Protein AF-A0A9E7W164-F1 (afdb_monomer_lite)

pLDDT: mean 70.56, std 9.66, range [46.56, 91.44]

Structure (mmCIF, N/CA/C/O backbone):
data_AF-A0A9E7W164-F1
#
_entry.id   AF-A0A9E7W164-F1
#
loop_
_atom_site.group_PDB
_atom_site.id
_atom_site.type_symbol
_atom_site.label_atom_id
_atom_site.label_alt_id
_atom_site.label_comp_id
_atom_site.label_asym_id
_atom_site.label_entity_id
_atom_site.label_seq_id
_atom_site.pdbx_PDB_ins_code
_atom_site.Cartn_x
_atom_site.Cartn_y
_atom_site.Cartn_z
_atom_site.occupancy
_atom_site.B_iso_or_equiv
_atom_site.auth_seq_id
_atom_site.auth_comp_id
_atom_site.auth_asym_id
_atom_site.auth_atom_id
_atom_site.pdbx_PDB_model_num
ATOM 1 N N . MET A 1 1 ? 13.848 16.552 -12.977 1.00 63.47 1 MET A N 1
ATOM 2 C CA . MET A 1 1 ? 13.875 15.078 -13.103 1.00 63.47 1 MET A CA 1
ATOM 3 C C . MET A 1 1 ? 14.267 14.630 -14.504 1.00 63.47 1 MET A C 1
ATOM 5 O O . MET A 1 1 ? 15.261 13.932 -14.607 1.00 63.47 1 MET A O 1
ATOM 9 N N . VAL A 1 2 ? 13.614 15.103 -15.575 1.00 71.00 2 VAL A N 1
ATOM 10 C CA . VAL A 1 2 ? 13.982 14.744 -16.967 1.00 71.00 2 VAL A CA 1
ATOM 11 C C . VAL A 1 2 ? 15.457 15.031 -17.295 1.00 71.00 2 VAL A C 1
ATOM 13 O O . VAL A 1 2 ? 16.150 14.155 -17.793 1.00 71.00 2 VAL A O 1
ATOM 16 N N . ALA A 1 3 ? 15.972 16.205 -16.912 1.00 74.31 3 ALA A N 1
ATOM 17 C CA . ALA A 1 3 ? 17.378 16.564 -17.130 1.00 74.31 3 ALA A CA 1
ATOM 18 C C . ALA A 1 3 ? 18.386 15.665 -16.380 1.00 74.31 3 ALA A C 1
ATOM 20 O O . ALA A 1 3 ? 19.503 15.484 -16.844 1.00 74.31 3 ALA A O 1
ATOM 21 N N . LEU A 1 4 ? 17.995 15.090 -15.236 1.00 67.69 4 LEU A N 1
ATOM 22 C CA . LEU A 1 4 ? 18.836 14.175 -14.453 1.00 67.69 4 LEU A CA 1
ATOM 23 C C . LEU A 1 4 ? 18.826 12.759 -15.044 1.00 67.69 4 LEU A C 1
ATOM 25 O O . LEU A 1 4 ? 19.881 12.149 -15.138 1.00 67.69 4 LEU A O 1
ATOM 29 N N . SER A 1 5 ? 17.671 12.262 -15.502 1.00 73.56 5 SER A N 1
ATOM 30 C CA . SER A 1 5 ? 17.587 10.961 -16.192 1.00 73.56 5 SER A CA 1
ATOM 31 C C . SER A 1 5 ? 18.335 10.984 -17.529 1.00 73.56 5 SER A C 1
ATOM 33 O O . SER A 1 5 ? 19.081 10.060 -17.819 1.00 73.56 5 SER A O 1
ATOM 35 N N . MET A 1 6 ? 18.278 12.089 -18.285 1.00 66.19 6 MET A N 1
ATOM 36 C CA . MET A 1 6 ? 19.091 12.243 -19.502 1.00 66.19 6 MET A CA 1
ATOM 37 C C . MET A 1 6 ? 20.601 12.205 -19.235 1.00 66.19 6 MET A C 1
ATOM 39 O O . MET A 1 6 ? 21.361 11.806 -20.112 1.00 66.19 6 MET A O 1
ATOM 43 N N . LEU A 1 7 ? 21.031 12.615 -18.039 1.00 74.81 7 LEU A N 1
ATOM 44 C CA . LEU A 1 7 ? 22.436 12.605 -17.638 1.00 74.81 7 LEU A CA 1
ATOM 45 C C . LEU A 1 7 ? 22.894 11.231 -17.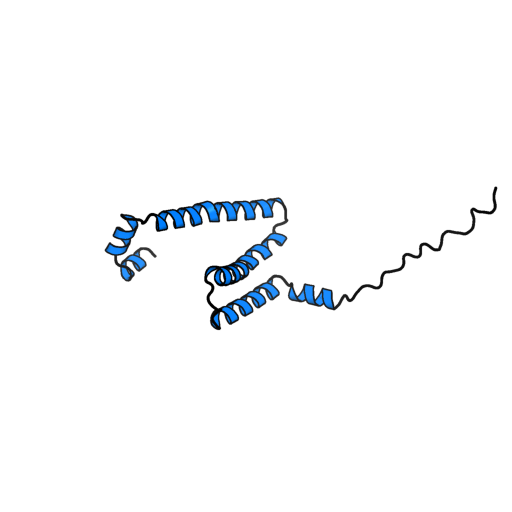113 1.00 74.81 7 LEU A C 1
ATOM 47 O O . LEU A 1 7 ? 24.075 10.919 -17.221 1.00 74.81 7 LEU A O 1
ATOM 51 N N . ILE A 1 8 ? 21.980 10.434 -16.547 1.00 76.75 8 ILE A N 1
ATOM 52 C CA . ILE A 1 8 ? 22.269 9.136 -15.910 1.00 76.75 8 ILE A CA 1
ATOM 53 C C . ILE A 1 8 ? 22.054 7.967 -16.880 1.00 76.75 8 ILE A C 1
ATOM 55 O O . ILE A 1 8 ? 22.953 7.150 -17.049 1.00 76.75 8 ILE A O 1
ATOM 59 N N . ASP A 1 9 ? 20.887 7.898 -17.524 1.00 71.38 9 ASP A N 1
ATOM 60 C CA . ASP A 1 9 ? 20.502 6.804 -18.430 1.00 71.38 9 ASP A CA 1
ATOM 61 C C . ASP A 1 9 ? 20.970 7.060 -19.875 1.00 71.38 9 ASP A C 1
ATOM 63 O O . ASP A 1 9 ? 21.072 6.144 -20.685 1.00 71.38 9 ASP A O 1
ATOM 67 N N . GLY A 1 10 ? 21.290 8.315 -20.202 1.00 78.62 10 GLY A N 1
ATOM 68 C CA . GLY A 1 10 ? 21.678 8.751 -21.540 1.00 78.62 10 GLY A CA 1
ATOM 69 C C . GLY A 1 10 ? 20.471 9.128 -22.420 1.00 78.62 10 GLY A C 1
ATOM 70 O O . GLY A 1 10 ? 19.430 8.469 -22.402 1.00 78.62 10 GLY A O 1
ATOM 71 N N . PRO A 1 11 ? 20.574 10.191 -23.241 1.00 72.06 11 PRO A N 1
ATOM 72 C CA . PRO A 1 11 ? 19.449 10.697 -24.033 1.00 72.06 11 PRO A CA 1
ATOM 73 C C . PRO A 1 11 ? 18.989 9.725 -25.133 1.00 72.06 11 PRO A C 1
ATOM 75 O O . PRO A 1 11 ? 17.828 9.760 -25.538 1.00 72.06 11 PRO A O 1
ATOM 78 N N . THR A 1 12 ? 19.877 8.845 -25.602 1.00 69.88 12 THR A N 1
ATOM 79 C CA . THR A 1 12 ? 19.578 7.835 -26.626 1.00 69.88 12 THR A CA 1
ATOM 80 C C . THR A 1 12 ? 18.743 6.676 -26.086 1.00 69.88 12 THR A C 1
ATOM 82 O O . THR A 1 12 ? 17.827 6.237 -26.774 1.00 69.88 12 THR A O 1
ATOM 85 N N . GLU A 1 13 ? 18.989 6.224 -24.855 1.00 69.06 13 GLU A N 1
ATOM 86 C CA . GLU A 1 13 ? 18.208 5.160 -24.199 1.00 69.06 13 GLU A CA 1
ATOM 87 C C . GLU A 1 13 ? 16.768 5.617 -23.930 1.00 69.06 13 GLU A C 1
ATOM 89 O O . GLU A 1 13 ? 15.807 4.920 -24.257 1.00 69.06 13 GLU A O 1
ATOM 94 N N . VAL A 1 14 ? 16.599 6.850 -23.439 1.00 67.62 14 VAL A N 1
ATOM 95 C CA . VAL A 1 14 ? 15.273 7.437 -23.191 1.00 67.62 14 VAL A CA 1
ATOM 96 C C . VAL A 1 14 ? 14.489 7.618 -24.498 1.00 67.62 14 VAL A C 1
ATOM 98 O O . VAL A 1 14 ? 13.301 7.299 -24.555 1.00 67.62 14 VAL A O 1
ATOM 101 N N . ALA A 1 15 ? 15.138 8.091 -25.568 1.00 73.00 15 ALA A N 1
ATOM 102 C CA . ALA A 1 15 ? 14.495 8.232 -26.875 1.00 73.00 15 ALA A CA 1
ATOM 103 C C . ALA A 1 15 ? 14.083 6.873 -27.467 1.00 73.00 15 ALA A C 1
ATOM 105 O O . ALA A 1 15 ? 12.993 6.749 -28.029 1.00 73.00 15 ALA A O 1
ATOM 106 N N . ASN A 1 16 ? 14.915 5.843 -27.306 1.00 73.50 16 ASN A N 1
ATOM 107 C CA . ASN A 1 16 ? 14.630 4.500 -27.808 1.00 73.50 16 ASN A CA 1
ATOM 108 C C . ASN A 1 16 ? 13.475 3.834 -27.033 1.00 73.50 16 ASN A C 1
ATOM 110 O O . ASN A 1 16 ? 12.567 3.263 -27.635 1.00 73.50 16 ASN A O 1
ATOM 114 N N . ALA A 1 17 ? 13.432 3.998 -25.706 1.00 70.56 17 ALA A N 1
ATOM 115 C CA . ALA A 1 17 ? 12.341 3.500 -24.863 1.00 70.56 17 ALA A CA 1
ATOM 116 C C . ALA A 1 17 ? 10.980 4.150 -25.185 1.00 70.56 17 ALA A C 1
ATOM 118 O O . ALA A 1 17 ? 9.937 3.500 -25.082 1.00 70.56 17 ALA A O 1
ATOM 119 N N . LEU A 1 18 ? 10.982 5.423 -25.594 1.00 71.94 18 LEU A N 1
ATOM 120 C CA . LEU A 1 18 ? 9.773 6.154 -25.990 1.00 71.94 18 LEU A CA 1
ATOM 121 C C . LEU A 1 18 ? 9.306 5.820 -27.412 1.00 71.94 18 LEU A C 1
ATOM 123 O O . LEU A 1 18 ? 8.107 5.858 -27.685 1.00 71.94 18 LEU A O 1
ATOM 127 N N . THR A 1 19 ? 10.235 5.515 -28.318 1.00 78.94 19 THR A N 1
ATOM 128 C CA . THR A 1 19 ? 9.930 5.241 -29.733 1.00 78.94 19 THR A CA 1
ATOM 129 C C . THR A 1 19 ? 9.600 3.774 -29.996 1.00 78.94 19 THR A C 1
ATOM 131 O O . THR A 1 19 ? 8.809 3.483 -30.894 1.00 78.94 19 THR A O 1
ATOM 134 N N . HIS A 1 20 ? 10.115 2.856 -29.174 1.00 76.75 20 HIS A N 1
ATOM 135 C CA . HIS A 1 20 ? 9.850 1.421 -29.268 1.00 76.75 20 HIS A CA 1
ATOM 136 C C . HIS A 1 20 ? 9.364 0.830 -27.933 1.00 76.75 20 HIS A C 1
ATOM 138 O O . HIS A 1 20 ? 10.034 -0.025 -27.347 1.00 76.75 20 HIS A O 1
ATOM 144 N N . PRO A 1 21 ? 8.184 1.242 -27.430 1.00 78.06 21 PRO A N 1
ATOM 145 C CA . PRO A 1 21 ? 7.636 0.664 -26.214 1.00 78.06 21 PRO A CA 1
ATOM 146 C C . PRO A 1 21 ? 7.253 -0.800 -26.456 1.00 78.06 21 PRO A C 1
ATOM 148 O O . PRO A 1 21 ? 6.501 -1.131 -27.376 1.00 78.06 21 PRO A O 1
ATOM 151 N N . SER A 1 22 ? 7.751 -1.698 -25.608 1.00 83.88 22 SER A N 1
ATOM 152 C CA . SER A 1 22 ? 7.336 -3.098 -25.650 1.00 83.88 22 SER A CA 1
ATOM 153 C C . SER A 1 22 ? 5.871 -3.234 -25.218 1.00 83.88 22 SER A C 1
ATOM 155 O O . SER A 1 22 ? 5.362 -2.458 -24.404 1.00 83.88 22 SER A O 1
ATOM 157 N N . CYS A 1 23 ? 5.178 -4.256 -25.731 1.00 83.75 23 CYS A N 1
ATOM 158 C CA . CYS A 1 23 ? 3.778 -4.515 -25.378 1.00 83.75 23 CYS A CA 1
ATOM 159 C C . CYS A 1 23 ? 3.582 -4.658 -23.852 1.00 83.75 23 CYS A C 1
ATOM 161 O O . CYS A 1 23 ? 2.585 -4.188 -23.307 1.00 83.75 23 CYS A O 1
ATOM 163 N N . GLY A 1 24 ? 4.576 -5.211 -23.146 1.00 86.00 24 GLY A N 1
ATOM 164 C CA . GLY A 1 24 ? 4.571 -5.322 -21.685 1.00 86.00 24 GLY A CA 1
ATOM 165 C C . GLY A 1 24 ? 4.612 -3.974 -20.956 1.00 86.00 24 GLY A C 1
ATOM 166 O O . GLY A 1 24 ? 3.911 -3.807 -19.957 1.00 86.00 24 GLY A O 1
ATOM 167 N N . VAL A 1 25 ? 5.366 -2.990 -21.461 1.00 85.38 25 VAL A N 1
ATOM 168 C CA . VAL A 1 25 ? 5.403 -1.633 -20.883 1.00 85.38 25 VAL A CA 1
ATOM 169 C C . VAL A 1 25 ? 4.048 -0.954 -21.046 1.00 85.38 25 VAL A C 1
ATOM 171 O O . VAL A 1 25 ? 3.495 -0.447 -20.071 1.00 85.38 25 VAL A O 1
ATOM 174 N N . VAL A 1 26 ? 3.466 -1.012 -22.248 1.00 87.06 26 VAL A N 1
ATOM 175 C CA . VAL A 1 26 ? 2.141 -0.430 -22.514 1.00 87.06 26 VAL A CA 1
ATOM 176 C C . VAL A 1 26 ? 1.078 -1.075 -21.622 1.00 87.06 26 VAL A C 1
ATOM 178 O O . VAL A 1 26 ? 0.311 -0.364 -20.973 1.00 87.06 26 VAL A O 1
ATOM 181 N N . ALA A 1 27 ? 1.067 -2.407 -21.519 1.00 88.88 27 ALA A N 1
ATOM 182 C CA . ALA A 1 27 ? 0.133 -3.127 -20.657 1.00 88.88 27 ALA A CA 1
ATOM 183 C C . ALA A 1 27 ? 0.296 -2.747 -19.175 1.00 88.88 27 ALA A C 1
ATOM 185 O O . ALA A 1 27 ? -0.699 -2.507 -18.491 1.00 88.88 27 ALA A O 1
ATOM 186 N N . SER A 1 28 ? 1.535 -2.621 -18.689 1.00 87.00 28 SER A N 1
ATOM 187 C CA . SER A 1 28 ? 1.826 -2.237 -17.300 1.00 87.00 28 SER A CA 1
ATOM 188 C C . SER A 1 28 ? 1.350 -0.817 -16.980 1.00 87.00 28 SER A C 1
ATOM 190 O O . SER A 1 28 ? 0.770 -0.577 -15.916 1.00 87.00 28 SER A O 1
ATOM 192 N N . VAL A 1 29 ? 1.543 0.124 -17.911 1.00 89.00 29 VAL A N 1
ATOM 193 C CA . VAL A 1 29 ? 1.076 1.511 -17.771 1.00 89.00 29 VAL A CA 1
ATOM 194 C C . VAL A 1 29 ? -0.447 1.567 -17.776 1.00 89.00 29 VAL A C 1
ATOM 196 O O . V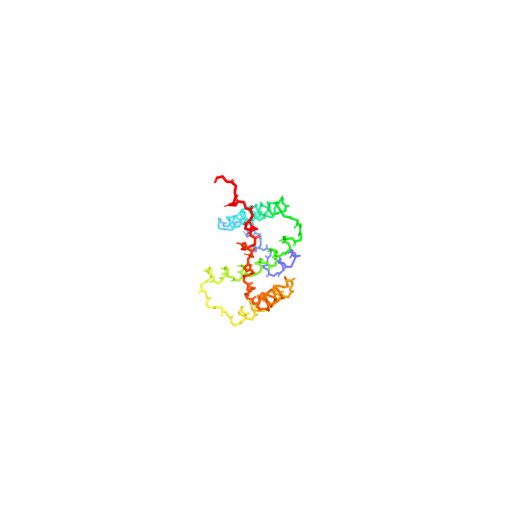AL A 1 29 ? -1.029 2.172 -16.879 1.00 89.00 29 VAL A O 1
ATOM 199 N N . VAL A 1 30 ? -1.108 0.900 -18.726 1.00 91.19 30 VAL A N 1
ATOM 200 C CA . VAL A 1 30 ? -2.579 0.863 -18.800 1.00 91.19 30 VAL A CA 1
ATOM 201 C C . VAL A 1 30 ? -3.178 0.222 -17.548 1.00 91.19 30 VAL A C 1
ATOM 203 O O . VAL A 1 30 ? -4.152 0.734 -16.994 1.00 91.19 30 VAL A O 1
ATOM 206 N N . TYR A 1 31 ? -2.578 -0.861 -17.057 1.00 88.31 31 TYR A N 1
ATOM 207 C CA . TYR A 1 31 ? -3.011 -1.506 -15.824 1.00 88.31 31 TYR A CA 1
ATOM 208 C C . TYR A 1 31 ? -2.873 -0.576 -14.610 1.00 88.31 31 TYR A C 1
ATOM 210 O O . TYR A 1 31 ? -3.819 -0.406 -13.845 1.00 88.31 31 TYR A O 1
ATOM 218 N N . THR A 1 32 ? -1.726 0.080 -14.443 1.00 86.44 32 THR A N 1
ATOM 219 C CA . THR A 1 32 ? -1.456 0.887 -13.242 1.00 86.44 32 THR A CA 1
ATOM 220 C C . THR A 1 32 ? -2.175 2.243 -13.283 1.00 86.44 32 THR A C 1
ATOM 222 O O . THR A 1 32 ? -2.838 2.646 -12.326 1.00 86.44 32 THR A O 1
ATOM 225 N N . ALA A 1 33 ? -2.095 2.955 -14.406 1.00 89.06 33 ALA A N 1
ATOM 226 C CA . ALA A 1 33 ? -2.707 4.274 -14.559 1.00 89.06 33 ALA A CA 1
ATOM 227 C C . ALA A 1 33 ? -4.218 4.198 -14.815 1.00 89.06 33 ALA A C 1
ATOM 229 O O . ALA A 1 33 ? -4.952 5.087 -14.400 1.00 89.06 33 ALA A O 1
ATOM 230 N N . GLY A 1 34 ? -4.692 3.142 -15.478 1.00 91.44 34 GLY A N 1
ATOM 231 C CA . GLY A 1 34 ? -6.110 2.932 -15.750 1.00 91.44 34 GLY A CA 1
ATOM 232 C C . GLY A 1 34 ? -6.780 2.136 -14.639 1.00 91.44 34 GLY A C 1
ATOM 233 O O . GLY A 1 34 ? -7.487 2.695 -13.803 1.00 91.44 34 GLY A O 1
ATOM 234 N N . LEU A 1 35 ? -6.553 0.820 -14.626 1.00 86.38 35 LEU A N 1
ATOM 235 C CA . LEU A 1 35 ? -7.268 -0.106 -13.741 1.00 86.38 35 LEU A CA 1
ATOM 236 C C . LEU A 1 35 ? -7.002 0.174 -12.259 1.00 86.38 35 LEU A C 1
ATOM 238 O O . LEU A 1 35 ? -7.958 0.336 -11.503 1.00 86.38 35 LEU A O 1
ATOM 242 N N . ALA A 1 36 ? -5.740 0.274 -11.832 1.00 87.06 36 ALA A N 1
ATOM 243 C CA . ALA A 1 36 ? -5.426 0.458 -10.414 1.00 87.06 36 ALA A CA 1
ATOM 244 C C . ALA A 1 36 ? -5.904 1.822 -9.890 1.00 87.06 36 ALA A C 1
ATOM 246 O O . ALA A 1 36 ? -6.429 1.903 -8.780 1.00 87.06 36 ALA A O 1
ATOM 247 N N . SER A 1 37 ? -5.807 2.874 -10.709 1.00 87.06 37 SER A N 1
ATOM 248 C CA . SER A 1 37 ? -6.315 4.202 -10.349 1.00 87.06 37 SER A CA 1
ATOM 249 C C . SER A 1 37 ? -7.842 4.230 -10.309 1.00 87.06 37 SER A C 1
ATOM 251 O O . SER A 1 37 ? -8.405 4.717 -9.333 1.00 87.06 37 SER A O 1
ATOM 253 N N . LEU A 1 38 ? -8.531 3.659 -11.304 1.00 88.94 38 LEU A N 1
ATOM 254 C CA . LEU A 1 38 ? -9.994 3.578 -11.311 1.00 88.94 38 LEU A CA 1
ATOM 255 C C . LEU A 1 38 ? -10.507 2.802 -10.095 1.00 88.94 38 LEU A C 1
ATOM 257 O O . LEU A 1 38 ? -11.382 3.287 -9.383 1.00 88.94 38 LEU A O 1
ATOM 261 N N . VAL A 1 39 ? -9.933 1.630 -9.820 1.00 86.00 39 VAL A N 1
ATOM 262 C CA . VAL A 1 39 ? -10.283 0.817 -8.647 1.00 86.00 39 VAL A CA 1
ATOM 263 C C . VAL A 1 39 ? -10.001 1.587 -7.356 1.00 86.00 39 VAL A C 1
ATOM 265 O O . VAL A 1 39 ? -10.873 1.654 -6.489 1.00 86.00 39 VAL A O 1
ATOM 268 N N . GLY A 1 40 ? -8.835 2.229 -7.244 1.00 82.75 40 GLY A N 1
ATOM 269 C CA . GLY A 1 40 ? -8.475 3.052 -6.089 1.00 82.75 40 GLY A CA 1
ATOM 270 C C . GLY A 1 40 ? -9.470 4.188 -5.845 1.00 82.75 40 GLY A C 1
ATOM 271 O O . GLY A 1 40 ? -9.967 4.345 -4.728 1.00 82.75 40 GLY A O 1
ATOM 272 N N . TYR A 1 41 ? -9.833 4.926 -6.895 1.00 83.88 41 TYR A N 1
ATOM 273 C CA . TYR A 1 41 ? -10.817 6.006 -6.822 1.00 83.88 41 TYR A CA 1
ATOM 274 C C . TYR A 1 41 ? -12.218 5.503 -6.486 1.00 83.88 41 TYR A C 1
ATOM 276 O O . TYR A 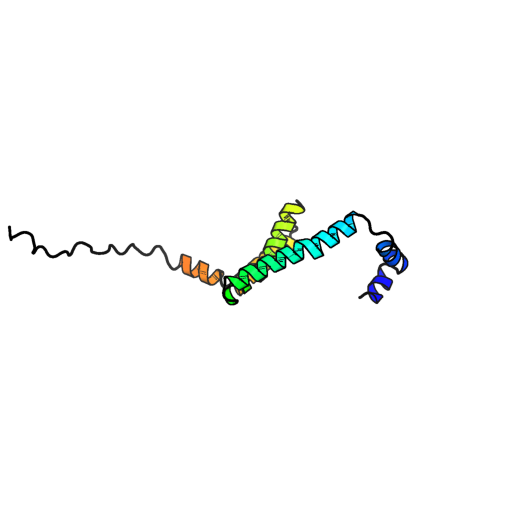1 41 ? -12.892 6.112 -5.658 1.00 83.88 41 TYR A O 1
ATOM 284 N N . VAL A 1 42 ? -12.664 4.398 -7.087 1.00 83.81 42 VAL A N 1
ATOM 285 C CA . VAL A 1 42 ? -13.987 3.819 -6.813 1.00 83.81 42 VAL A CA 1
ATOM 286 C C . VAL A 1 42 ? -14.088 3.377 -5.358 1.00 83.81 42 VAL A C 1
ATOM 288 O O . VAL A 1 42 ? -15.082 3.693 -4.701 1.00 83.81 42 VAL A O 1
ATOM 291 N N . ILE A 1 43 ? -13.066 2.699 -4.833 1.00 81.69 43 ILE A N 1
ATOM 292 C CA . ILE A 1 43 ? -13.019 2.278 -3.428 1.00 81.69 43 ILE A CA 1
ATOM 293 C C . ILE A 1 43 ? -13.043 3.507 -2.518 1.00 81.69 43 ILE A C 1
ATOM 295 O O . ILE A 1 43 ? -13.899 3.601 -1.639 1.00 81.69 43 ILE A O 1
ATOM 299 N N . TRP A 1 44 ? -12.159 4.477 -2.761 1.00 75.81 44 TRP A N 1
ATOM 300 C CA . TRP A 1 44 ? -12.062 5.691 -1.952 1.00 75.81 44 TRP A CA 1
ATOM 301 C C . TRP A 1 44 ? -13.374 6.483 -1.929 1.00 75.81 44 TRP A C 1
ATOM 303 O O . TRP A 1 44 ? -13.883 6.832 -0.862 1.00 75.81 44 TRP A O 1
ATOM 313 N N . ASN A 1 45 ? -13.964 6.713 -3.103 1.00 78.12 45 ASN A N 1
ATOM 314 C CA . ASN A 1 45 ? -15.205 7.464 -3.243 1.00 78.12 45 ASN A CA 1
ATOM 315 C C . ASN A 1 45 ? -16.398 6.711 -2.628 1.00 78.12 45 ASN A C 1
ATOM 317 O O . ASN A 1 45 ? -17.226 7.311 -1.946 1.00 78.12 45 ASN A O 1
ATOM 321 N N . SER A 1 46 ? -16.455 5.383 -2.783 1.00 76.69 46 SER A N 1
ATOM 322 C CA . SER A 1 46 ? -17.493 4.549 -2.155 1.00 76.69 46 SER A CA 1
ATOM 323 C C . SER A 1 46 ? -17.400 4.551 -0.628 1.00 76.69 46 SER A C 1
ATOM 325 O O . SER A 1 46 ? -18.429 4.530 0.051 1.00 76.69 46 SER A O 1
ATOM 327 N N . LEU A 1 47 ? -16.185 4.585 -0.072 1.00 71.56 47 LEU A N 1
ATOM 328 C CA . LEU A 1 47 ? -15.977 4.673 1.373 1.00 71.56 47 LEU A CA 1
ATOM 329 C C . LEU A 1 47 ? -16.365 6.054 1.917 1.00 71.56 47 LEU A C 1
ATOM 331 O O . LEU A 1 47 ? -17.049 6.121 2.938 1.00 71.56 47 LEU A O 1
ATOM 335 N N . LEU A 1 48 ? -15.996 7.138 1.227 1.00 69.25 48 LEU A N 1
ATOM 336 C CA . LEU A 1 48 ? -16.403 8.498 1.603 1.00 69.25 48 LEU A CA 1
ATOM 337 C C . LEU A 1 48 ? -17.920 8.704 1.530 1.00 69.25 48 LEU A C 1
ATOM 339 O O . LEU A 1 48 ? -18.479 9.427 2.350 1.00 69.25 48 LEU A O 1
ATOM 343 N N . ALA A 1 49 ? -18.597 8.037 0.593 1.00 66.38 49 ALA A N 1
ATOM 344 C CA . ALA A 1 49 ? -20.051 8.095 0.479 1.00 66.38 49 ALA A CA 1
ATOM 345 C C . ALA A 1 49 ? -20.787 7.388 1.636 1.00 66.38 49 ALA A C 1
ATOM 347 O O . ALA A 1 49 ? -21.958 7.676 1.878 1.00 66.38 49 ALA A O 1
ATOM 348 N N . ARG A 1 50 ? -20.134 6.451 2.343 1.00 64.06 50 ARG A N 1
ATOM 349 C CA . ARG A 1 50 ? -20.760 5.621 3.392 1.00 64.06 50 ARG A CA 1
ATOM 350 C C . ARG A 1 50 ? -20.269 5.906 4.810 1.00 64.06 50 ARG A C 1
ATOM 352 O O . ARG A 1 50 ? -20.984 5.562 5.750 1.00 64.06 50 ARG A O 1
ATOM 359 N N . PHE A 1 51 ? -19.104 6.532 4.988 1.00 61.97 51 PHE A N 1
ATOM 360 C CA . PHE A 1 51 ? -18.523 6.770 6.310 1.00 61.97 51 PHE A CA 1
ATOM 361 C C . PHE A 1 51 ? -18.014 8.209 6.492 1.00 61.97 51 PHE A C 1
ATOM 363 O O . PHE A 1 51 ? -17.410 8.773 5.581 1.00 61.97 51 PHE A O 1
ATOM 370 N N . PRO A 1 52 ? -18.187 8.810 7.688 1.00 60.22 52 PRO A N 1
ATOM 371 C CA . PRO A 1 52 ? -17.596 10.107 8.006 1.00 60.22 52 PRO A CA 1
ATOM 372 C C . PRO A 1 52 ? -16.065 10.029 7.906 1.00 60.22 52 PRO A C 1
ATOM 374 O O . PRO A 1 52 ? -15.468 9.051 8.358 1.00 60.22 52 PRO A O 1
ATOM 377 N N . ALA A 1 53 ? -15.427 11.072 7.360 1.00 56.91 53 ALA A N 1
ATOM 378 C CA . ALA A 1 53 ? -14.002 11.120 6.984 1.00 56.91 53 ALA A CA 1
ATOM 379 C C . ALA A 1 53 ? -12.998 10.659 8.071 1.00 56.91 53 ALA A C 1
ATOM 381 O O . ALA A 1 53 ? -11.878 10.254 7.771 1.00 56.91 53 ALA A O 1
ATOM 382 N N . SER A 1 54 ? -13.398 10.653 9.344 1.00 58.16 54 SER A N 1
ATOM 383 C CA . SER A 1 54 ? -12.595 10.120 10.452 1.00 58.16 54 SER A CA 1
ATOM 384 C C . SER A 1 54 ? -12.415 8.58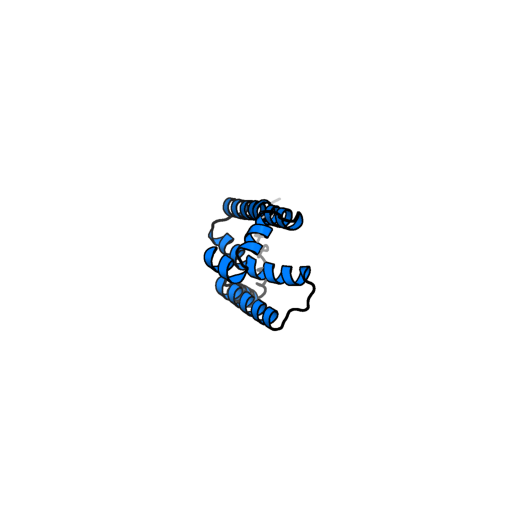9 10.423 1.00 58.16 54 SER A C 1
ATOM 386 O O . SER A 1 54 ? -11.440 8.084 10.971 1.00 58.16 54 SER A O 1
ATOM 388 N N . GLN A 1 55 ? -13.308 7.834 9.769 1.00 60.12 55 GLN A N 1
ATOM 389 C CA . GLN A 1 55 ? -13.210 6.369 9.647 1.00 60.12 55 GLN A CA 1
ATOM 390 C C . GLN A 1 55 ? -12.392 5.893 8.435 1.00 60.12 55 GLN A C 1
ATOM 392 O O . GLN A 1 55 ? -11.999 4.731 8.398 1.00 60.12 55 GLN A O 1
ATOM 397 N N . VAL A 1 56 ? -12.105 6.767 7.463 1.00 58.06 56 VAL A N 1
ATOM 398 C CA . VAL A 1 56 ? -11.269 6.444 6.286 1.00 58.06 56 VAL A CA 1
ATOM 399 C C . VAL A 1 56 ? -9.787 6.752 6.491 1.00 58.06 56 VAL A C 1
ATOM 401 O O . VAL A 1 56 ? -8.950 6.143 5.834 1.00 58.06 56 VAL A O 1
ATOM 404 N N . ALA A 1 57 ? -9.433 7.613 7.449 1.00 63.25 57 ALA A N 1
ATOM 405 C CA . ALA A 1 57 ? -8.034 7.877 7.803 1.00 63.25 57 ALA A CA 1
ATOM 406 C C . ALA A 1 57 ? -7.210 6.604 8.148 1.00 63.25 57 ALA A C 1
ATOM 408 O O . ALA A 1 57 ? -6.058 6.513 7.717 1.00 63.25 57 ALA A O 1
ATOM 409 N N . PRO A 1 58 ? -7.763 5.581 8.836 1.00 63.97 58 PRO A N 1
ATOM 410 C CA . PRO A 1 58 ? -7.076 4.309 9.070 1.00 63.97 58 PRO A CA 1
ATOM 411 C C . PRO A 1 58 ? -6.828 3.469 7.810 1.00 63.97 58 PRO A C 1
ATOM 413 O O . PRO A 1 58 ? -5.880 2.689 7.793 1.00 63.97 58 PRO A O 1
ATOM 416 N N . PHE A 1 59 ? -7.633 3.611 6.749 1.00 65.38 59 PHE A N 1
ATOM 417 C CA . PHE A 1 59 ? -7.436 2.844 5.510 1.00 65.38 59 PHE A CA 1
ATOM 418 C C . PHE A 1 59 ? -6.150 3.252 4.789 1.00 65.38 59 PHE A C 1
ATOM 420 O O . PHE A 1 59 ? -5.420 2.385 4.312 1.00 65.38 59 PHE A O 1
ATOM 427 N N . SER A 1 60 ? -5.812 4.544 4.781 1.00 69.38 60 SER A N 1
ATOM 428 C CA . SER A 1 60 ? -4.538 5.023 4.223 1.00 69.38 60 SER A CA 1
ATOM 429 C C . SER A 1 60 ? -3.330 4.493 5.000 1.00 69.38 60 SER A C 1
ATOM 431 O O . SER A 1 60 ? -2.291 4.211 4.409 1.00 69.38 60 SER A O 1
ATOM 433 N N . LEU A 1 61 ? -3.476 4.290 6.315 1.00 66.12 61 LEU A N 1
ATOM 434 C CA . LEU A 1 61 ? -2.458 3.658 7.164 1.00 66.12 61 LEU A CA 1
ATOM 435 C C . LEU A 1 61 ? -2.332 2.145 6.918 1.00 66.12 61 LEU A C 1
ATOM 437 O O . LEU A 1 61 ? -1.334 1.547 7.312 1.00 66.12 61 LEU A O 1
ATOM 441 N N . LEU A 1 62 ? -3.319 1.530 6.260 1.00 67.12 62 LEU A N 1
ATOM 442 C CA . LEU A 1 62 ? -3.341 0.108 5.922 1.00 67.12 62 LEU A CA 1
ATOM 443 C C . LEU A 1 62 ? -2.721 -0.203 4.550 1.00 67.12 62 LEU A C 1
ATOM 445 O O . LEU A 1 62 ? -2.415 -1.363 4.275 1.00 67.12 62 LEU A O 1
ATOM 449 N N . VAL A 1 63 ? -2.465 0.817 3.723 1.00 75.00 63 VAL A N 1
ATOM 450 C CA . VAL A 1 63 ? -1.772 0.654 2.434 1.00 75.00 63 VAL A CA 1
ATOM 451 C C . VAL A 1 63 ? -0.361 0.077 2.619 1.00 75.00 63 VAL A C 1
ATOM 453 O O . VAL A 1 63 ? -0.055 -0.925 1.970 1.00 75.00 63 VAL A O 1
ATOM 456 N N . PRO A 1 64 ? 0.491 0.608 3.521 1.00 71.00 64 PRO A N 1
ATOM 457 C CA . PRO A 1 64 ? 1.839 0.076 3.700 1.00 71.00 64 PRO A CA 1
ATOM 458 C C . PRO A 1 64 ? 1.884 -1.391 4.195 1.00 71.00 64 PRO A C 1
ATOM 460 O O . PRO A 1 64 ? 2.633 -2.171 3.608 1.00 71.00 64 PRO A O 1
ATOM 463 N N . PRO A 1 65 ? 1.079 -1.833 5.190 1.00 72.69 65 PRO A N 1
ATOM 464 C CA . PRO A 1 65 ? 1.007 -3.242 5.584 1.00 72.69 65 PRO A CA 1
ATOM 465 C C . PRO A 1 65 ? 0.590 -4.174 4.442 1.00 72.69 65 PRO A C 1
ATOM 467 O O . PRO A 1 65 ? 1.204 -5.223 4.254 1.00 72.69 65 PRO A O 1
ATOM 470 N N . ILE A 1 66 ? -0.437 -3.798 3.671 1.00 76.44 66 ILE A N 1
ATOM 471 C CA . ILE A 1 66 ? -0.911 -4.603 2.537 1.00 76.44 66 ILE A CA 1
ATOM 472 C C . ILE A 1 66 ? 0.180 -4.704 1.466 1.00 76.44 66 ILE A C 1
ATOM 474 O O . ILE A 1 66 ? 0.374 -5.782 0.911 1.00 76.44 66 ILE A O 1
ATOM 478 N N . GLY A 1 67 ? 0.928 -3.622 1.221 1.00 74.94 67 GLY A N 1
ATOM 479 C CA . GLY A 1 67 ? 2.071 -3.621 0.307 1.00 74.94 67 GLY A CA 1
ATOM 480 C C . GLY A 1 67 ? 3.135 -4.653 0.688 1.00 74.94 67 GLY A C 1
ATOM 481 O O . GLY A 1 67 ? 3.547 -5.436 -0.162 1.00 74.94 67 GLY A O 1
ATOM 482 N N . VAL A 1 68 ? 3.516 -4.720 1.969 1.00 72.38 68 VAL A N 1
ATOM 483 C CA . VAL A 1 68 ? 4.501 -5.702 2.467 1.00 72.38 68 VAL A CA 1
ATOM 484 C C . VAL A 1 68 ? 3.968 -7.134 2.368 1.00 72.38 68 VAL A C 1
ATOM 486 O O . VAL A 1 68 ? 4.674 -8.023 1.899 1.00 72.38 68 VAL A O 1
ATOM 489 N N . ILE A 1 69 ? 2.710 -7.370 2.756 1.00 74.31 69 ILE A N 1
ATOM 490 C CA . ILE A 1 69 ? 2.088 -8.702 2.660 1.00 74.31 69 ILE A CA 1
ATOM 491 C C . ILE A 1 69 ? 2.006 -9.154 1.197 1.00 74.31 69 ILE A C 1
ATOM 493 O O . ILE A 1 69 ? 2.322 -10.299 0.882 1.00 74.31 69 ILE A O 1
ATOM 497 N N . SER A 1 70 ? 1.609 -8.255 0.295 1.00 70.81 70 SER A N 1
ATOM 498 C CA . SER A 1 70 ? 1.519 -8.552 -1.133 1.00 70.81 70 SER A CA 1
ATOM 499 C C . SER A 1 70 ? 2.893 -8.806 -1.747 1.00 70.81 70 SER A C 1
ATOM 501 O O . SER A 1 70 ? 3.012 -9.718 -2.559 1.00 70.81 70 SER A O 1
ATOM 503 N N . ALA A 1 71 ? 3.922 -8.043 -1.363 1.00 70.94 71 ALA A N 1
ATOM 504 C CA . ALA A 1 71 ? 5.296 -8.287 -1.796 1.00 70.94 71 ALA A CA 1
ATOM 505 C C . ALA A 1 71 ? 5.761 -9.683 -1.364 1.00 70.94 71 ALA A C 1
ATOM 507 O O . ALA A 1 71 ? 6.294 -10.428 -2.179 1.00 70.94 71 ALA A O 1
ATOM 508 N N . TRP A 1 72 ? 5.454 -10.084 -0.129 1.00 71.00 72 TRP A N 1
ATOM 509 C CA . TRP A 1 72 ? 5.813 -11.405 0.374 1.00 71.00 72 TRP A CA 1
ATOM 510 C C . TRP A 1 72 ? 5.105 -12.549 -0.372 1.00 71.00 72 TRP A C 1
ATOM 512 O O . TRP A 1 72 ? 5.736 -13.54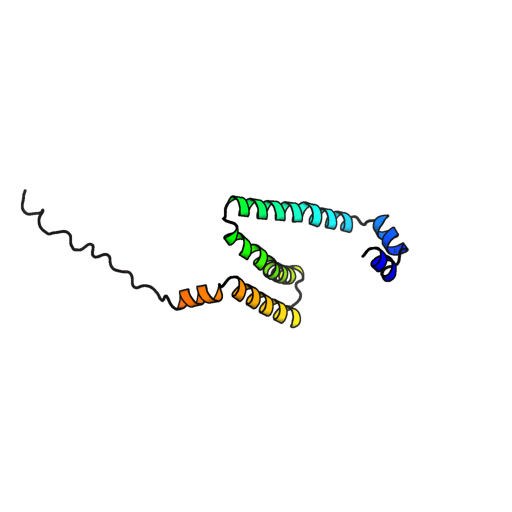1 -0.731 1.00 71.00 72 TRP A O 1
ATOM 522 N N . ILE A 1 73 ? 3.806 -12.397 -0.658 1.00 71.88 73 ILE A N 1
ATOM 523 C CA . ILE A 1 73 ? 3.011 -13.410 -1.374 1.00 71.88 73 ILE A CA 1
ATOM 524 C C . ILE A 1 73 ? 3.423 -13.522 -2.848 1.00 71.88 73 ILE A C 1
ATOM 526 O O . ILE A 1 73 ? 3.501 -14.629 -3.374 1.00 71.88 73 ILE A O 1
ATOM 530 N N . VAL A 1 74 ? 3.644 -12.391 -3.525 1.00 70.31 74 VAL A N 1
ATOM 531 C CA . VAL A 1 74 ? 3.901 -12.354 -4.975 1.00 70.31 74 VAL A CA 1
ATOM 532 C C . VAL A 1 74 ? 5.358 -12.674 -5.300 1.00 70.31 74 VAL A C 1
ATOM 534 O O . VAL A 1 74 ? 5.613 -13.359 -6.288 1.00 70.31 74 VAL A O 1
ATOM 537 N N . LEU A 1 75 ? 6.307 -12.189 -4.492 1.00 67.88 75 LEU A N 1
ATOM 538 C CA . LEU A 1 75 ? 7.735 -12.375 -4.752 1.00 67.88 75 LEU A CA 1
ATOM 539 C C . LEU A 1 75 ? 8.247 -13.728 -4.239 1.00 67.88 75 LEU A C 1
ATOM 541 O O . LEU A 1 75 ? 9.240 -14.229 -4.752 1.00 67.88 75 LEU A O 1
ATOM 545 N N . GLY A 1 76 ? 7.574 -14.349 -3.260 1.00 62.62 76 GLY A N 1
ATOM 546 C CA . GLY A 1 76 ? 7.898 -15.696 -2.769 1.00 62.62 76 GLY A CA 1
ATOM 547 C C . GLY A 1 76 ? 9.238 -15.823 -2.028 1.00 62.62 76 GLY A C 1
ATOM 548 O O . GLY A 1 76 ? 9.531 -16.883 -1.471 1.00 62.62 76 GLY A O 1
ATOM 549 N N . ASP A 1 77 ? 10.032 -14.754 -1.979 1.00 55.09 77 ASP A N 1
ATOM 550 C CA . ASP A 1 77 ? 11.294 -14.701 -1.256 1.00 55.09 77 ASP A CA 1
ATOM 551 C C . ASP A 1 77 ? 11.063 -14.620 0.257 1.00 55.09 77 ASP A C 1
ATOM 553 O O . ASP A 1 77 ? 10.149 -13.958 0.761 1.00 55.09 77 ASP A O 1
ATOM 557 N N . ARG A 1 78 ? 11.902 -15.335 1.019 1.00 60.22 78 ARG A N 1
ATOM 558 C CA . ARG A 1 78 ? 11.888 -15.234 2.483 1.00 60.22 78 ARG A CA 1
ATOM 559 C C . ARG A 1 78 ? 12.228 -13.792 2.861 1.00 60.22 78 ARG A C 1
ATOM 561 O O . ARG A 1 78 ? 13.242 -13.300 2.366 1.00 60.22 78 ARG A O 1
ATOM 568 N N . PRO A 1 79 ? 11.450 -13.146 3.750 1.00 60.59 79 PRO A N 1
ATOM 569 C CA . PRO A 1 79 ? 11.644 -11.739 4.039 1.00 60.59 79 PRO A CA 1
ATOM 570 C C . PRO A 1 79 ? 13.068 -11.518 4.530 1.00 60.59 79 PRO A C 1
ATOM 572 O O . PRO A 1 79 ? 13.535 -12.209 5.446 1.00 60.59 79 PRO A O 1
ATOM 575 N N . SER A 1 80 ? 13.750 -10.555 3.926 1.00 70.38 80 SER A N 1
ATOM 576 C CA . SER A 1 80 ? 15.037 -10.083 4.423 1.00 70.38 80 SER A CA 1
ATOM 577 C C . SER A 1 80 ? 14.878 -9.588 5.868 1.00 70.38 80 SER A C 1
ATOM 579 O O . SER A 1 80 ? 13.821 -9.084 6.254 1.00 70.38 80 SER A O 1
ATOM 581 N N . ILE A 1 81 ? 15.936 -9.660 6.685 1.00 73.00 81 ILE A N 1
ATOM 582 C CA . ILE A 1 81 ? 15.928 -9.080 8.043 1.00 73.00 81 ILE A CA 1
ATOM 583 C C . ILE A 1 81 ? 15.511 -7.596 7.990 1.00 73.00 81 ILE A C 1
ATOM 585 O O . ILE A 1 81 ? 14.804 -7.120 8.877 1.00 73.00 81 ILE A O 1
ATOM 589 N N . ALA A 1 82 ? 15.879 -6.880 6.921 1.00 72.25 82 ALA A N 1
ATOM 590 C CA . ALA A 1 82 ? 15.479 -5.491 6.707 1.00 72.25 82 ALA A CA 1
ATOM 591 C C . ALA A 1 82 ? 13.963 -5.328 6.480 1.00 72.25 82 ALA A C 1
ATOM 593 O O . ALA A 1 82 ? 13.371 -4.389 7.010 1.00 72.25 82 ALA A O 1
ATOM 594 N N . GLU A 1 83 ? 13.316 -6.248 5.758 1.00 68.88 83 GLU A N 1
ATOM 595 C CA . GLU A 1 83 ? 11.855 -6.249 5.585 1.00 68.88 83 GLU A CA 1
ATOM 596 C C . GLU A 1 83 ? 11.136 -6.609 6.877 1.00 68.88 83 GLU A C 1
ATOM 598 O O . GLU A 1 83 ? 10.092 -6.034 7.175 1.00 68.88 83 GLU A O 1
ATOM 603 N N . LEU A 1 84 ? 11.708 -7.509 7.680 1.00 74.00 84 LEU A N 1
ATOM 604 C CA . LEU A 1 84 ? 11.159 -7.843 8.990 1.00 74.00 84 LEU A CA 1
ATOM 605 C C . LEU A 1 84 ? 11.187 -6.619 9.920 1.00 74.00 84 LEU A C 1
ATOM 607 O O . LEU A 1 84 ? 10.181 -6.296 10.551 1.00 74.00 84 LEU A O 1
ATOM 611 N N . ILE A 1 85 ? 12.316 -5.904 9.963 1.00 77.44 85 ILE A N 1
ATOM 612 C CA . ILE A 1 85 ? 12.461 -4.659 10.732 1.00 77.44 85 ILE A CA 1
ATOM 613 C C . ILE A 1 85 ? 11.498 -3.591 10.204 1.00 77.44 85 ILE A C 1
ATOM 615 O O . ILE A 1 85 ? 10.803 -2.953 10.995 1.00 77.44 85 ILE A O 1
ATOM 619 N N . GLY A 1 86 ? 11.409 -3.430 8.881 1.00 73.62 86 GLY A N 1
ATOM 620 C CA . GLY A 1 86 ? 10.475 -2.511 8.236 1.00 73.62 86 GLY A CA 1
ATOM 621 C C . GLY A 1 86 ? 9.019 -2.831 8.575 1.00 73.62 86 GLY A C 1
ATOM 622 O O . GLY A 1 86 ? 8.278 -1.942 8.985 1.00 73.62 86 GLY A O 1
ATOM 623 N N . GLY A 1 87 ? 8.623 -4.103 8.499 1.00 74.19 87 GLY A N 1
ATOM 624 C CA . GLY A 1 87 ? 7.286 -4.580 8.845 1.00 74.19 87 GLY A CA 1
ATOM 625 C C . GLY A 1 87 ? 6.940 -4.347 10.315 1.00 74.19 87 GLY A C 1
ATOM 626 O O . GLY A 1 87 ? 5.859 -3.841 10.616 1.00 74.19 87 GLY A O 1
ATOM 627 N N . VAL A 1 88 ? 7.864 -4.635 11.237 1.00 79.00 88 VAL A N 1
ATOM 628 C CA . VAL A 1 88 ? 7.676 -4.373 12.676 1.00 79.00 88 VAL A CA 1
ATOM 629 C C . VAL A 1 88 ? 7.555 -2.875 12.958 1.00 79.00 88 VAL A C 1
ATOM 631 O O . VAL A 1 88 ? 6.655 -2.462 13.692 1.00 79.00 88 VAL A O 1
ATOM 634 N N . LEU A 1 89 ? 8.420 -2.051 12.364 1.00 79.56 89 LEU A N 1
ATOM 635 C CA . LEU A 1 89 ? 8.390 -0.597 12.534 1.00 79.56 89 LEU A CA 1
ATOM 636 C C . LEU A 1 89 ? 7.082 0.003 12.002 1.00 79.56 89 LEU A C 1
ATOM 638 O O . LEU A 1 89 ? 6.496 0.892 12.621 1.00 79.56 89 LEU A O 1
ATOM 642 N N . LEU A 1 90 ? 6.592 -0.528 10.886 1.00 74.56 90 LEU A N 1
ATOM 643 C CA . LEU A 1 90 ? 5.337 -0.132 10.269 1.00 74.56 90 LEU A CA 1
ATOM 644 C C . LEU A 1 90 ? 4.140 -0.540 11.142 1.00 74.56 90 LEU A C 1
ATOM 646 O O . LEU A 1 90 ? 3.278 0.296 11.417 1.00 74.56 90 LEU A O 1
ATOM 650 N N . LEU A 1 91 ? 4.104 -1.783 11.639 1.00 73.75 91 LEU A N 1
ATOM 651 C CA . LEU A 1 91 ? 3.080 -2.247 12.585 1.00 73.75 91 LEU A CA 1
ATOM 652 C C . LEU A 1 91 ? 3.059 -1.392 13.860 1.00 73.75 91 LEU A C 1
ATOM 654 O O . LEU A 1 91 ? 1.980 -1.046 14.345 1.00 73.75 91 LEU A O 1
ATOM 658 N N . LEU A 1 92 ? 4.231 -1.003 14.371 1.00 77.19 92 LEU A N 1
ATOM 659 C CA . LEU A 1 92 ? 4.361 -0.064 15.488 1.00 77.19 92 LEU A CA 1
ATOM 660 C C . LEU A 1 92 ? 3.775 1.308 15.146 1.00 77.19 92 LEU A C 1
ATOM 662 O O . LEU A 1 92 ? 2.969 1.829 15.917 1.00 77.19 92 LEU A O 1
ATOM 666 N N . GLY A 1 93 ? 4.126 1.869 13.987 1.00 72.75 93 GLY A N 1
ATOM 667 C CA . GLY A 1 93 ? 3.579 3.139 13.511 1.00 72.75 93 GLY A CA 1
ATOM 668 C C . GLY A 1 93 ? 2.053 3.110 13.439 1.00 72.75 93 GLY A C 1
ATOM 669 O O . GLY A 1 93 ? 1.386 3.944 14.051 1.00 72.75 93 GLY A O 1
ATOM 670 N N . VAL A 1 94 ? 1.483 2.087 12.796 1.00 71.19 94 VAL A N 1
ATOM 671 C CA . VAL A 1 94 ? 0.026 1.903 12.704 1.00 71.19 94 VAL A CA 1
ATOM 672 C C . VAL A 1 94 ? -0.599 1.749 14.091 1.00 71.19 94 VAL A C 1
ATOM 674 O O . VAL A 1 94 ? -1.621 2.376 14.378 1.00 71.19 94 VAL A O 1
ATOM 677 N N . ALA A 1 95 ? -0.005 0.961 14.988 1.00 71.00 95 ALA A N 1
ATOM 678 C CA . ALA A 1 95 ? -0.549 0.759 16.328 1.00 71.00 95 ALA A CA 1
ATOM 679 C C . ALA A 1 95 ? -0.580 2.052 17.163 1.00 71.00 95 ALA A C 1
ATOM 681 O O . ALA A 1 95 ? -1.531 2.262 17.928 1.00 71.00 95 ALA A O 1
ATOM 682 N N . VAL A 1 96 ? 0.421 2.924 16.990 1.00 75.12 96 VAL A N 1
ATOM 683 C CA . VAL A 1 96 ? 0.491 4.245 17.630 1.00 75.12 96 VAL A CA 1
ATOM 684 C C . VAL A 1 96 ? -0.553 5.188 17.034 1.00 75.12 96 VAL A C 1
ATOM 686 O O . VAL A 1 96 ? -1.342 5.763 17.786 1.00 75.12 96 VAL A O 1
ATOM 689 N N . THR A 1 97 ? -0.617 5.308 15.706 1.00 67.31 97 THR A N 1
ATOM 690 C CA . THR A 1 97 ? -1.510 6.263 15.031 1.00 67.31 97 THR A CA 1
ATOM 691 C C . THR A 1 97 ? -2.985 5.882 15.158 1.00 67.31 97 THR A C 1
ATOM 693 O O . THR A 1 97 ? -3.829 6.743 15.389 1.00 67.31 97 THR A O 1
ATOM 696 N N . THR A 1 98 ? -3.311 4.590 15.068 1.00 65.38 98 THR A N 1
ATOM 697 C CA . THR A 1 98 ? -4.704 4.109 15.143 1.00 65.38 98 THR A CA 1
ATOM 698 C C . THR A 1 98 ? -5.190 3.969 16.590 1.00 65.38 98 THR A C 1
ATOM 700 O O . THR A 1 98 ? -6.376 3.762 16.839 1.00 65.38 98 THR A O 1
ATOM 703 N N . GLY A 1 99 ? -4.287 4.020 17.579 1.00 67.19 99 GLY A N 1
ATOM 704 C CA . GLY A 1 99 ? -4.626 3.810 18.990 1.00 67.19 99 GLY A CA 1
ATOM 705 C C . GLY A 1 99 ? -5.156 2.404 19.304 1.00 67.19 99 GLY A C 1
ATOM 706 O O . GLY A 1 99 ? -5.628 2.169 20.418 1.00 67.19 99 GLY A O 1
ATOM 707 N N . VAL A 1 100 ? -5.052 1.460 18.360 1.00 66.12 100 VAL A N 1
ATOM 708 C CA . VAL A 1 100 ? -5.443 0.045 18.505 1.00 66.12 100 VAL A CA 1
ATOM 709 C C . VAL A 1 100 ? -4.797 -0.580 19.737 1.00 66.12 100 VAL A C 1
ATOM 711 O O . VAL A 1 100 ? -5.450 -1.351 20.436 1.00 66.12 100 VAL A O 1
ATOM 714 N N . LEU A 1 101 ? -3.573 -0.166 20.079 1.00 60.66 101 LEU A N 1
ATOM 715 C CA . LEU A 1 101 ? -2.888 -0.591 21.299 1.00 60.66 101 LEU A CA 1
ATOM 716 C C . LEU A 1 101 ? -3.694 -0.249 22.570 1.00 60.66 101 LEU A C 1
ATOM 718 O O . LEU A 1 101 ? -3.807 -1.068 23.479 1.00 60.66 101 LEU A O 1
ATOM 722 N N . LYS A 1 102 ? -4.339 0.927 22.613 1.00 60.03 102 LYS A N 1
ATOM 723 C CA . LYS A 1 102 ? -5.230 1.333 23.717 1.00 60.03 102 LYS A CA 1
ATOM 724 C C . LYS A 1 102 ? -6.574 0.603 23.677 1.00 60.03 102 LYS A C 1
ATOM 726 O O . LYS A 1 102 ? -7.157 0.375 24.737 1.00 60.03 102 LYS A O 1
ATOM 731 N N . THR A 1 103 ? -7.075 0.256 22.493 1.00 60.38 103 THR A N 1
ATOM 732 C CA . THR A 1 103 ? -8.343 -0.474 22.318 1.00 60.38 103 THR A CA 1
ATOM 733 C C . THR A 1 103 ? -8.208 -1.938 22.737 1.00 60.38 103 THR A C 1
ATOM 735 O O . THR A 1 103 ? -9.025 -2.420 23.520 1.00 60.38 103 THR A O 1
ATOM 738 N N . LEU A 1 104 ? -7.137 -2.617 22.316 1.00 60.56 104 LEU A N 1
ATOM 739 C CA . LEU A 1 104 ? -6.808 -3.979 22.747 1.00 60.56 104 LEU A CA 1
ATOM 740 C C . LEU A 1 104 ? -6.521 -4.033 24.252 1.00 60.56 104 LEU A C 1
ATOM 742 O O . LEU A 1 104 ? -7.090 -4.868 24.953 1.00 60.56 104 LEU A O 1
ATOM 746 N N . ALA A 1 105 ? -5.742 -3.082 24.784 1.00 64.38 105 ALA A N 1
ATOM 747 C CA . ALA A 1 105 ? -5.495 -2.990 26.225 1.00 64.38 105 ALA A CA 1
ATOM 748 C C . ALA A 1 105 ? -6.788 -2.769 27.037 1.00 64.38 105 ALA A C 1
ATOM 750 O O . ALA A 1 105 ? -6.940 -3.319 28.129 1.00 64.38 105 ALA A O 1
ATOM 751 N N . ARG A 1 106 ? -7.759 -2.011 26.504 1.00 61.94 106 ARG A N 1
ATOM 752 C CA . ARG A 1 106 ? -9.089 -1.858 27.122 1.00 61.94 106 ARG A CA 1
ATOM 753 C C . ARG A 1 106 ? -9.941 -3.120 27.031 1.00 61.94 106 ARG A C 1
ATOM 755 O O . ARG A 1 106 ? -10.674 -3.389 27.977 1.00 61.94 106 ARG A O 1
ATOM 762 N N . GLY A 1 107 ? -9.863 -3.872 25.935 1.00 62.19 107 GLY A N 1
ATOM 763 C CA . GLY A 1 107 ? -10.576 -5.142 25.770 1.00 62.19 107 GLY A CA 1
ATOM 764 C C . GLY A 1 107 ? -10.105 -6.209 26.758 1.00 62.19 107 GLY A C 1
ATOM 765 O O . GLY A 1 107 ? -10.930 -6.895 27.347 1.00 62.19 107 GLY A O 1
ATOM 766 N N . ILE A 1 108 ? -8.797 -6.275 27.018 1.00 65.06 108 ILE A N 1
ATOM 767 C CA . ILE A 1 108 ? -8.214 -7.194 28.009 1.00 65.06 108 ILE A CA 1
ATOM 768 C C . ILE A 1 108 ? -8.560 -6.754 29.440 1.00 65.06 108 ILE A C 1
ATOM 770 O O . ILE A 1 108 ? -8.883 -7.585 30.285 1.00 65.06 108 ILE A O 1
ATOM 774 N N . LYS A 1 109 ? -8.543 -5.442 29.722 1.00 66.00 109 LYS A N 1
ATOM 775 C CA . LYS A 1 109 ? -8.918 -4.906 31.043 1.00 66.00 109 LYS A CA 1
ATOM 776 C C . LYS A 1 109 ? -10.413 -5.074 31.342 1.00 66.00 109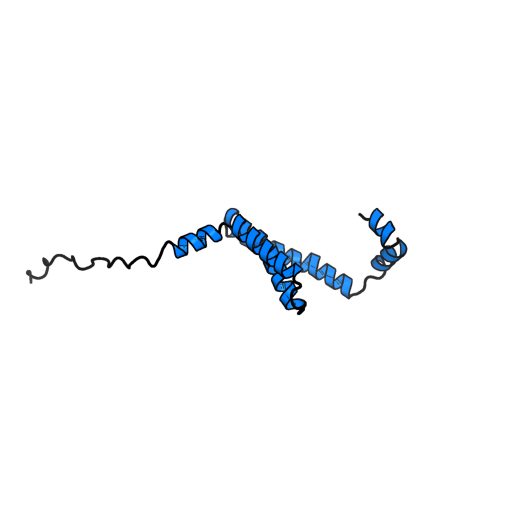 LYS A C 1
ATOM 778 O O . LYS A 1 109 ? -10.791 -5.299 32.489 1.00 66.00 109 LYS A O 1
ATOM 783 N N . ASN A 1 110 ? -11.264 -4.983 30.323 1.00 60.12 110 ASN A N 1
ATOM 784 C CA . ASN A 1 110 ? -12.687 -5.289 30.424 1.00 60.12 110 ASN A CA 1
ATOM 785 C C . ASN A 1 110 ? -12.897 -6.801 30.274 1.00 60.12 110 ASN A C 1
ATOM 787 O O . ASN A 1 110 ? -13.448 -7.262 29.276 1.00 60.12 110 ASN A O 1
ATOM 791 N N . GLY A 1 111 ? -12.457 -7.568 31.275 1.00 62.78 111 GLY A N 1
ATOM 792 C CA . GLY A 1 111 ? -12.768 -8.993 31.372 1.00 62.78 111 GLY A CA 1
ATOM 793 C C . GLY A 1 111 ? -14.280 -9.269 31.267 1.00 62.78 111 GLY A C 1
ATOM 794 O O . GLY A 1 111 ? -15.085 -8.339 31.410 1.00 62.78 111 GLY A O 1
ATOM 795 N N . PRO A 1 112 ? -14.687 -10.530 31.008 1.00 60.78 112 PRO A N 1
ATOM 796 C CA . PRO A 1 112 ? -16.070 -10.896 30.716 1.00 60.78 112 PRO A CA 1
ATOM 797 C C . PRO A 1 112 ? -17.017 -10.291 31.752 1.00 60.78 112 PRO A C 1
ATOM 799 O O . PRO A 1 112 ? -17.007 -10.687 32.917 1.00 60.78 112 PRO A O 1
ATOM 802 N N . ARG A 1 113 ? -17.820 -9.295 31.348 1.00 62.47 113 ARG A N 1
ATOM 803 C CA . ARG A 1 113 ? -18.813 -8.698 32.246 1.00 62.47 113 ARG A CA 1
ATOM 804 C C . ARG A 1 113 ? -19.736 -9.829 32.706 1.00 62.47 113 ARG A C 1
ATOM 806 O O . ARG A 1 113 ? -20.363 -10.450 31.843 1.00 62.47 113 ARG A O 1
ATOM 813 N N . PRO A 1 114 ? -19.844 -10.114 34.017 1.00 59.25 114 PRO A N 1
ATOM 814 C CA . PRO A 1 114 ? -20.752 -11.142 34.489 1.00 59.25 114 PRO A CA 1
ATOM 815 C C . PRO A 1 114 ? -22.156 -10.747 34.039 1.00 59.25 114 PRO A C 1
ATOM 817 O O . PRO A 1 114 ? -22.624 -9.641 34.322 1.00 59.25 114 PRO A O 1
ATOM 820 N N . ARG A 1 115 ? -22.787 -11.633 33.258 1.00 66.94 115 ARG A N 1
ATOM 821 C CA . ARG A 1 115 ? -24.166 -11.507 32.780 1.00 66.94 115 ARG A CA 1
ATOM 822 C C . ARG A 1 115 ? -25.029 -11.103 33.972 1.00 66.94 115 ARG A C 1
ATOM 824 O O . ARG A 1 115 ? -25.292 -11.923 34.851 1.00 66.94 115 ARG A O 1
ATOM 831 N N . ARG A 1 116 ? -25.458 -9.840 34.011 1.00 62.97 116 ARG A N 1
ATOM 832 C CA . ARG A 1 116 ? -26.458 -9.371 34.966 1.00 62.97 116 ARG A CA 1
ATOM 833 C C . ARG A 1 116 ? -27.700 -10.203 34.676 1.00 62.97 116 ARG A C 1
ATOM 835 O O . ARG A 1 116 ? -28.346 -9.986 33.654 1.00 62.97 116 ARG A O 1
ATOM 842 N N . LYS A 1 117 ? -27.967 -11.219 35.505 1.00 54.84 117 LYS A N 1
ATOM 843 C CA . LYS A 1 117 ? -29.238 -11.941 35.477 1.00 54.84 117 LYS A CA 1
ATOM 844 C C . LYS A 1 117 ? -30.302 -10.866 35.645 1.00 54.84 117 LYS A C 1
ATOM 846 O O . LYS A 1 117 ? -30.397 -10.253 36.705 1.00 54.84 117 LYS A O 1
ATOM 851 N N . VAL A 1 118 ? -31.005 -10.564 34.558 1.00 63.28 118 VAL A N 1
ATOM 852 C CA . VAL A 1 118 ? -32.196 -9.728 34.597 1.00 63.28 118 VAL A CA 1
ATOM 853 C C . VAL A 1 118 ? -33.125 -10.462 35.549 1.00 63.28 118 VAL A C 1
ATOM 855 O O . VAL A 1 118 ? -33.503 -11.604 35.288 1.00 63.28 118 VAL A O 1
ATOM 858 N N . VAL A 1 119 ? -33.367 -9.855 36.707 1.00 62.56 119 VAL A N 1
ATOM 859 C CA . VAL A 1 119 ? -34.294 -10.334 37.729 1.00 62.56 119 VAL A CA 1
ATOM 860 C C . VAL A 1 119 ? -35.696 -10.231 37.125 1.00 62.56 119 VAL A C 1
ATOM 862 O O . VAL A 1 119 ? -36.448 -9.308 37.398 1.00 62.56 119 VAL A O 1
ATOM 865 N N . VAL A 1 120 ? -36.033 -11.172 36.241 1.00 60.28 120 VAL A N 1
ATOM 866 C CA . VAL A 1 120 ? -37.399 -11.453 35.779 1.00 60.28 120 VAL A CA 1
ATOM 867 C C . VAL A 1 120 ? -37.994 -12.497 36.726 1.00 60.28 120 VAL A C 1
ATOM 869 O O . VAL A 1 120 ? -38.446 -13.560 36.320 1.00 60.28 120 VAL A O 1
ATOM 872 N N . SER A 1 121 ? -37.905 -12.242 38.032 1.00 59.66 121 SER A N 1
ATOM 873 C CA . SER A 1 121 ? -38.527 -13.086 39.061 1.00 59.66 121 SER A CA 1
ATOM 874 C C . SER A 1 121 ? -39.308 -12.277 40.093 1.00 59.66 121 SER A C 1
ATOM 876 O O . SER A 1 121 ? -39.722 -12.822 41.110 1.00 59.66 121 SER A O 1
ATOM 878 N N . GLN A 1 122 ? -39.536 -10.986 39.833 1.00 60.06 122 GLN A N 1
ATOM 879 C CA . GLN A 1 122 ? -40.475 -10.164 40.592 1.00 60.06 122 GLN A CA 1
ATOM 880 C C . GLN A 1 122 ? -41.651 -9.771 39.696 1.00 60.06 122 GLN A C 1
ATOM 882 O O . GLN A 1 122 ? -41.873 -8.596 39.426 1.00 60.06 122 GLN A O 1
ATOM 887 N N . LEU A 1 123 ? -42.395 -10.770 39.208 1.00 61.62 123 LEU A N 1
ATOM 888 C CA . LEU A 1 123 ? -43.801 -10.540 38.884 1.00 61.62 123 LEU A CA 1
ATOM 889 C C . LEU A 1 123 ? -44.600 -10.725 40.190 1.00 61.62 123 LEU A C 1
ATOM 891 O O . LEU A 1 123 ? -44.459 -11.776 40.824 1.00 61.62 123 LEU A O 1
ATOM 895 N N . PRO A 1 124 ? -45.382 -9.724 40.633 1.00 54.94 124 PRO A N 1
ATOM 896 C CA . PRO A 1 124 ? -46.191 -9.804 41.847 1.00 54.94 124 PRO A CA 1
ATOM 897 C C . PRO A 1 124 ? -47.168 -10.986 41.797 1.00 54.94 124 PRO A C 1
ATOM 899 O O . PRO A 1 124 ? -47.853 -11.196 40.799 1.00 54.94 124 PRO A O 1
ATOM 902 N N . LYS A 1 125 ? -47.255 -11.741 42.897 1.00 59.75 125 LYS A N 1
ATOM 903 C CA . LYS A 1 125 ? -48.124 -12.918 43.081 1.00 59.75 125 LYS A CA 1
ATOM 904 C C . LYS A 1 125 ? -49.629 -12.590 43.217 1.00 59.75 125 LYS A C 1
ATOM 906 O O . LYS A 1 125 ? -50.358 -13.359 43.828 1.00 59.75 125 LYS A O 1
ATOM 911 N N . GLU A 1 126 ? -50.126 -11.487 42.664 1.00 59.00 126 GLU A N 1
ATOM 912 C CA . GLU A 1 126 ? -51.454 -10.954 43.036 1.00 59.00 126 GLU A CA 1
ATOM 913 C C . GLU A 1 126 ? -52.589 -11.183 42.021 1.00 59.00 126 GLU A C 1
ATOM 915 O O . GLU A 1 126 ? -53.682 -10.666 42.208 1.00 59.00 126 GLU A O 1
ATOM 920 N N . VAL A 1 127 ? -52.403 -11.986 40.966 1.00 60.91 127 VAL A N 1
ATOM 921 C CA . VAL A 1 127 ? -53.446 -12.150 39.918 1.00 60.91 127 VAL A CA 1
ATOM 922 C C . VAL A 1 127 ? -53.990 -13.584 39.805 1.00 60.91 127 VAL A C 1
ATOM 924 O O . VAL A 1 127 ? -54.643 -13.929 38.830 1.00 60.91 127 VAL A O 1
ATOM 927 N N . SER A 1 128 ? -53.768 -14.442 40.807 1.00 55.62 128 SER A N 1
ATOM 928 C CA . SER A 1 128 ? -54.250 -15.839 40.785 1.00 55.62 128 SER A CA 1
ATOM 929 C C . SER A 1 128 ? -55.218 -16.195 41.924 1.00 55.62 128 SER A C 1
ATOM 931 O O . SER A 1 128 ? -55.338 -17.366 42.270 1.00 55.62 128 SER A O 1
ATOM 933 N N . ALA A 1 129 ? -55.902 -15.208 42.513 1.00 57.50 129 ALA A N 1
ATOM 934 C CA . ALA A 1 129 ? -56.920 -15.423 43.553 1.00 57.50 129 ALA A CA 1
ATOM 935 C C . ALA A 1 129 ? -58.297 -14.825 43.192 1.00 57.50 129 ALA A C 1
ATOM 937 O O . ALA A 1 129 ? -59.081 -14.481 44.070 1.00 57.50 129 ALA A O 1
ATOM 938 N N . SER A 1 130 ? -58.596 -14.675 41.900 1.00 52.19 130 SER A N 1
ATOM 939 C CA . SER A 1 130 ? -59.904 -14.201 41.433 1.00 52.19 130 SER A CA 1
ATOM 940 C C . SER A 1 130 ? -60.251 -14.843 40.092 1.00 52.19 130 SER A C 1
ATOM 942 O O . SER A 1 130 ? -60.022 -14.247 39.037 1.00 52.19 130 SER A O 1
ATOM 944 N N . ARG A 1 131 ? -60.716 -16.096 40.143 1.00 46.56 131 ARG A N 1
ATOM 945 C CA . ARG A 1 131 ? -61.703 -16.715 39.240 1.00 46.56 131 ARG A CA 1
ATOM 946 C C . ARG A 1 131 ? -61.989 -18.148 39.660 1.00 46.56 131 ARG A C 1
ATOM 948 O O . ARG A 1 131 ? -61.027 -18.836 40.061 1.00 46.56 131 ARG A O 1
#

Sequence (131 aa):
MVALSMLIDGPTEVANALTHPSCGVVASVVYTAGLASLVGYVIWNSLLARFPASQVAPFSLLVPPIGVISAWIVLGDRPSIAELIGGVLLLLGVAVTTGVLKTLARGIKNGPRPRRKVVVSQLPKEVSASR

Foldseek 3Di:
DVVVCCVVVNPVNVVCCVVDPDPVNVVVCCCVVPVVVVVVCVVVVVCVVPDPPVVCVLVVLCVVLVVLVCCCVVVVDDDDPVSVVVNVVSVVVSCVVVVVVVVVVVVVVPPDDPPPPPCPPPPDPPPPPDD

Radius of gyration: 28.79 Å; chains: 1; bounding box: 84×33×73 Å

Secondary structure (DSSP, 8-state):
-HHHHHHHT-HHHHHHHHHS--HHHHHHHIIIIIIIHHHHHHHHHHHHHHS-TTTTHHHHHHHHHHHHHHHHHHH-PPPPHHHHHHHHHHHHHHHHHS-HHHHHHHHHHS---------TT---S-SSS--